Protein AF-A0A965IRH9-F1 (afdb_monomer)

Radius of gyration: 19.18 Å; Cα contacts (8 Å, |Δi|>4): 123; chains: 1; bounding box: 57×36×51 Å

Foldseek 3Di:
DDDDDDFAADDPVRVVVLLVLLVVLVVVLLVLQPDDAPDDAAEDDDPCVVVDDDDLVVVVVVVVVSCCLNPVQLVCCNVPVHDVSNNVSSVCSNVVSVVQSVQCNHHKHAYDDDDDPDDPPSSVCCVCVVVVSGDRIAHVVGD

Structure (mmCIF, N/CA/C/O backbone):
data_AF-A0A965IRH9-F1
#
_entry.id   AF-A0A965IRH9-F1
#
loop_
_atom_site.group_PDB
_atom_site.id
_atom_site.type_symbol
_atom_site.label_atom_id
_atom_site.label_alt_id
_atom_site.label_comp_id
_atom_site.label_asym_id
_atom_site.label_entity_id
_atom_site.label_seq_id
_atom_site.pdbx_PDB_ins_code
_atom_site.Cartn_x
_atom_site.Cartn_y
_atom_site.Cartn_z
_atom_site.occupancy
_atom_site.B_iso_or_equiv
_atom_site.auth_seq_id
_atom_site.auth_comp_id
_atom_site.auth_asym_id
_atom_site.auth_atom_id
_atom_site.pdbx_PDB_model_num
ATOM 1 N N . MET A 1 1 ? -42.260 3.972 18.349 1.00 59.22 1 MET A N 1
ATOM 2 C CA . MET A 1 1 ? -40.966 4.215 17.679 1.00 59.22 1 MET A CA 1
ATOM 3 C C . MET A 1 1 ? -39.898 3.746 18.653 1.00 59.22 1 MET A C 1
ATOM 5 O O . MET A 1 1 ? -39.768 4.359 19.700 1.00 59.22 1 MET A O 1
ATOM 9 N N . ILE A 1 2 ? -39.284 2.582 18.426 1.00 65.94 2 ILE A N 1
ATOM 10 C CA . ILE A 1 2 ? -38.245 2.053 19.325 1.00 65.94 2 ILE A CA 1
ATOM 11 C C . ILE A 1 2 ? -36.939 2.723 18.896 1.00 65.94 2 ILE A C 1
ATOM 13 O O . ILE A 1 2 ? -36.525 2.548 17.751 1.00 65.94 2 ILE A O 1
ATOM 17 N N . GLU A 1 3 ? -36.336 3.536 19.763 1.00 57.06 3 GLU A N 1
ATOM 18 C CA . GLU A 1 3 ? -35.003 4.083 19.508 1.00 57.06 3 GLU A CA 1
ATOM 19 C C . GLU A 1 3 ? -34.010 2.926 19.374 1.00 57.06 3 GLU A C 1
ATOM 21 O O . GLU A 1 3 ? -33.883 2.084 20.265 1.00 57.06 3 GLU A O 1
ATOM 26 N N . SER A 1 4 ? -33.314 2.865 18.237 1.00 67.94 4 SER A N 1
ATOM 27 C CA . SER A 1 4 ? -32.173 1.966 18.096 1.00 67.94 4 SER A CA 1
ATOM 28 C C . SER A 1 4 ? -31.107 2.391 19.110 1.00 67.94 4 SER A C 1
ATOM 30 O O . SER A 1 4 ? -30.792 3.583 19.171 1.00 67.94 4 SER A O 1
ATOM 32 N N . PRO A 1 5 ? -30.513 1.459 19.877 1.00 68.56 5 PRO A N 1
ATOM 33 C CA . PRO A 1 5 ? -29.462 1.802 20.822 1.00 68.56 5 PRO A CA 1
ATOM 34 C C . PRO A 1 5 ? -28.304 2.504 20.106 1.00 68.56 5 PRO A C 1
ATOM 36 O O . PRO A 1 5 ? -27.966 2.174 18.963 1.00 68.56 5 PRO A O 1
ATOM 39 N N . ALA A 1 6 ? -27.698 3.477 20.790 1.00 68.31 6 ALA A N 1
ATOM 40 C CA . ALA A 1 6 ? -26.551 4.206 20.269 1.00 68.31 6 ALA A CA 1
ATOM 41 C C . ALA A 1 6 ? -25.420 3.224 19.897 1.00 68.31 6 ALA A C 1
ATOM 43 O O . ALA A 1 6 ? -25.154 2.278 20.646 1.00 68.31 6 ALA A O 1
ATOM 44 N N . PRO A 1 7 ? -24.735 3.425 18.757 1.00 70.12 7 PRO A N 1
ATOM 45 C CA . PRO A 1 7 ? -23.692 2.513 18.316 1.00 70.12 7 PRO A CA 1
ATOM 46 C C . PRO A 1 7 ? -22.573 2.426 19.360 1.00 70.12 7 PRO A C 1
ATOM 48 O O . PRO A 1 7 ? -22.032 3.440 19.807 1.00 70.12 7 PRO A O 1
ATOM 51 N N . SER A 1 8 ? -22.201 1.197 19.734 1.00 83.06 8 SER A N 1
ATOM 52 C CA . SER A 1 8 ? -21.084 0.949 20.652 1.00 83.06 8 SER A CA 1
ATOM 53 C C . SER A 1 8 ? -19.804 1.594 20.113 1.00 83.06 8 SER A C 1
ATOM 55 O O . SER A 1 8 ? -19.526 1.494 18.912 1.00 83.06 8 SER A O 1
ATOM 57 N N . LYS A 1 9 ? -19.010 2.222 20.983 1.00 89.69 9 LYS A N 1
ATOM 58 C CA . LYS A 1 9 ? -17.695 2.781 20.631 1.00 89.69 9 LYS A CA 1
ATOM 59 C C . LYS A 1 9 ? -16.617 1.704 20.729 1.00 89.69 9 LYS A C 1
ATOM 61 O O . LYS A 1 9 ? -16.696 0.846 21.603 1.00 89.69 9 LYS A O 1
ATOM 66 N N . ALA A 1 10 ? -15.627 1.749 19.839 1.00 92.75 10 ALA A N 1
ATOM 67 C CA . ALA A 1 10 ? -14.470 0.866 19.928 1.00 92.75 10 ALA A CA 1
ATOM 68 C C . ALA A 1 10 ? -13.625 1.249 21.150 1.00 92.75 10 ALA A C 1
ATOM 70 O O . ALA A 1 10 ? -13.424 2.433 21.434 1.00 92.75 10 ALA A O 1
ATOM 71 N N . SER A 1 11 ? -13.150 0.250 21.883 1.00 96.00 11 SER A N 1
ATOM 72 C CA . SER A 1 11 ? -12.220 0.442 22.992 1.00 96.00 11 SER A CA 1
ATOM 73 C C . SER A 1 11 ? -10.826 0.811 22.478 1.00 96.00 11 SER A C 1
ATOM 75 O O . SER A 1 11 ? -10.465 0.525 21.336 1.00 96.00 11 SER A O 1
ATOM 77 N N . ARG A 1 12 ? -10.000 1.417 23.341 1.00 96.19 12 ARG A N 1
ATOM 78 C CA . ARG A 1 12 ? -8.604 1.735 22.995 1.00 96.19 12 ARG A CA 1
ATOM 79 C C . ARG A 1 12 ? -7.813 0.488 22.604 1.00 96.19 12 ARG A C 1
ATOM 81 O O . ARG A 1 12 ? -7.032 0.552 21.668 1.00 96.19 12 ARG A O 1
ATOM 88 N N . LEU A 1 13 ? -8.052 -0.631 23.290 1.00 97.00 13 LEU A N 1
ATOM 89 C CA . LEU A 1 13 ? -7.391 -1.897 22.990 1.00 97.00 13 LEU A CA 1
ATOM 90 C C . LEU A 1 13 ? -7.744 -2.388 21.582 1.00 97.00 13 LEU A C 1
ATOM 92 O O . LEU A 1 13 ? -6.845 -2.719 20.822 1.00 97.00 13 LEU A O 1
ATOM 96 N N . GLU A 1 14 ? -9.026 -2.381 21.209 1.00 97.00 14 GLU A N 1
ATOM 97 C CA . GLU A 1 14 ? -9.464 -2.776 19.861 1.00 97.00 14 GLU A CA 1
ATOM 98 C C . GLU A 1 14 ? -8.853 -1.890 18.781 1.00 97.00 14 GLU A C 1
ATOM 100 O O . GLU A 1 14 ? -8.390 -2.397 17.764 1.00 97.00 14 GLU A O 1
ATOM 105 N N . ILE A 1 15 ? -8.828 -0.575 19.012 1.00 97.62 15 ILE A N 1
ATOM 106 C CA . ILE A 1 15 ? -8.217 0.375 18.082 1.00 97.62 15 ILE A CA 1
ATOM 107 C C . ILE A 1 15 ? -6.740 0.038 17.885 1.00 97.62 15 ILE A C 1
ATOM 109 O O . ILE A 1 15 ? -6.299 -0.136 16.751 1.00 97.62 15 ILE A O 1
ATOM 113 N N . THR A 1 16 ? -5.995 -0.114 18.982 1.00 98.06 16 THR A N 1
ATOM 114 C CA . THR A 1 16 ? -4.575 -0.464 18.935 1.00 98.06 16 THR A CA 1
ATOM 115 C C . THR A 1 16 ? -4.345 -1.796 18.225 1.00 98.06 16 THR A C 1
ATOM 117 O O . THR A 1 16 ? -3.493 -1.867 17.346 1.00 98.06 16 THR A O 1
ATOM 120 N N . LEU A 1 17 ? -5.113 -2.840 18.550 1.00 98.38 17 LEU A N 1
ATOM 121 C CA . LEU A 1 17 ? -4.953 -4.164 17.945 1.00 98.38 17 LEU A CA 1
ATOM 122 C C . LEU A 1 17 ? -5.241 -4.161 16.444 1.00 98.38 17 LEU A C 1
ATOM 124 O O . LEU A 1 17 ? -4.508 -4.798 15.695 1.00 98.38 17 LEU A O 1
ATOM 128 N N . VAL A 1 18 ? -6.263 -3.433 15.990 1.00 98.25 18 VAL A N 1
ATOM 129 C CA . VAL A 1 18 ? -6.564 -3.327 14.556 1.00 98.25 18 VAL A CA 1
ATOM 130 C C . VAL A 1 18 ? -5.441 -2.605 13.818 1.00 98.25 18 VAL A C 1
ATOM 132 O O . VAL A 1 18 ? -4.983 -3.110 12.801 1.00 98.25 18 VAL A O 1
ATOM 135 N N . PHE A 1 19 ? -4.946 -1.471 14.324 1.00 98.25 19 PHE A N 1
ATOM 136 C CA . PHE A 1 19 ? -3.843 -0.763 13.662 1.00 98.25 19 PHE A CA 1
ATOM 137 C C . PHE A 1 19 ? -2.538 -1.566 13.669 1.00 98.25 19 PHE A C 1
ATOM 139 O O . PHE A 1 19 ? -1.847 -1.596 12.653 1.00 98.25 19 PHE A O 1
ATOM 146 N N . LEU A 1 20 ? -2.220 -2.261 14.767 1.00 98.25 20 LEU A N 1
ATOM 147 C CA . LEU A 1 20 ? -1.081 -3.183 14.809 1.00 98.25 20 LEU A CA 1
ATOM 148 C C . LEU A 1 20 ? -1.262 -4.348 13.831 1.00 98.25 20 LEU A C 1
ATOM 150 O O . LEU A 1 20 ? -0.312 -4.720 13.154 1.00 98.25 20 LEU A O 1
ATOM 154 N N . GLY A 1 21 ? -2.475 -4.894 13.727 1.00 98.25 21 GLY A N 1
ATOM 155 C CA . GLY A 1 21 ? -2.803 -5.955 12.780 1.00 98.25 21 GLY A CA 1
ATOM 156 C C . GLY A 1 21 ? -2.658 -5.507 11.327 1.00 98.25 21 GLY A C 1
ATOM 157 O O . GLY A 1 21 ? -2.063 -6.227 10.535 1.00 98.25 21 GLY A O 1
ATOM 158 N N . ILE A 1 22 ? -3.138 -4.307 10.983 1.00 97.56 22 ILE A N 1
ATOM 159 C CA . ILE A 1 22 ? -2.970 -3.719 9.644 1.00 97.56 22 ILE A CA 1
ATOM 160 C C . ILE A 1 22 ? -1.485 -3.515 9.342 1.00 97.56 22 ILE A C 1
ATOM 162 O O . ILE A 1 22 ? -1.025 -3.921 8.281 1.00 97.56 22 ILE A O 1
ATOM 166 N N . ALA A 1 23 ? -0.723 -2.932 10.273 1.00 96.38 23 ALA A N 1
ATOM 167 C CA . ALA A 1 23 ? 0.712 -2.721 10.091 1.00 96.38 23 ALA A CA 1
ATOM 168 C C . ALA A 1 23 ? 1.470 -4.047 9.917 1.00 96.38 23 ALA A C 1
ATOM 170 O O . ALA A 1 23 ? 2.332 -4.149 9.049 1.00 96.38 23 ALA A O 1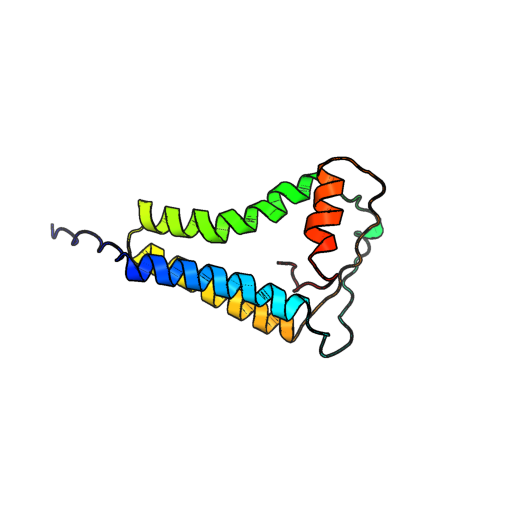
ATOM 171 N N . ALA A 1 24 ? 1.127 -5.072 10.703 1.00 97.00 24 ALA A N 1
ATOM 172 C CA . ALA A 1 24 ? 1.717 -6.401 10.586 1.00 97.00 24 ALA A CA 1
ATOM 173 C C . ALA A 1 24 ? 1.371 -7.075 9.250 1.00 97.00 24 ALA A C 1
ATOM 175 O O . ALA A 1 24 ? 2.261 -7.635 8.620 1.00 97.00 24 ALA A O 1
ATOM 176 N N . ALA A 1 25 ? 0.114 -6.989 8.803 1.00 95.12 25 ALA A N 1
ATOM 177 C CA . ALA A 1 25 ? -0.325 -7.558 7.529 1.00 95.12 25 ALA A CA 1
ATOM 178 C C . ALA A 1 25 ? 0.308 -6.841 6.326 1.00 95.12 25 ALA A C 1
ATOM 180 O O . ALA A 1 25 ? 0.712 -7.469 5.362 1.00 95.12 25 ALA A O 1
ATOM 181 N N . MET A 1 26 ? 0.447 -5.519 6.373 1.00 90.94 26 MET A N 1
ATOM 182 C CA . MET A 1 26 ? 1.132 -4.775 5.309 1.00 90.94 26 MET A CA 1
ATOM 183 C C . MET A 1 26 ? 2.635 -5.071 5.311 1.00 90.94 26 MET A C 1
ATOM 185 O O . MET A 1 26 ? 3.245 -5.238 4.263 1.00 90.94 26 MET A O 1
ATOM 189 N N . GLY A 1 27 ? 3.236 -5.193 6.497 1.00 92.38 27 GLY A N 1
ATOM 190 C CA . GLY A 1 27 ? 4.639 -5.569 6.639 1.00 92.38 27 GLY A CA 1
ATOM 191 C C . GLY A 1 27 ? 4.942 -7.012 6.225 1.00 92.38 27 GLY A C 1
ATOM 192 O O . GLY A 1 27 ? 6.086 -7.298 5.879 1.00 92.38 27 GLY A O 1
ATOM 193 N N . SER A 1 28 ? 3.963 -7.927 6.231 1.00 93.06 28 SER A N 1
ATOM 194 C CA . SER A 1 28 ? 4.193 -9.299 5.763 1.00 93.06 28 SER A CA 1
ATOM 195 C C . SER A 1 28 ? 4.416 -9.375 4.257 1.00 93.06 28 SER A C 1
ATOM 197 O O . SER A 1 28 ? 5.194 -10.227 3.830 1.00 93.06 28 SER A O 1
ATOM 199 N N . TYR A 1 29 ? 3.872 -8.442 3.470 1.00 89.94 29 TYR A N 1
ATOM 200 C CA . TYR A 1 29 ? 4.173 -8.353 2.041 1.00 89.94 29 TYR A CA 1
ATOM 201 C C . TYR A 1 29 ? 5.681 -8.244 1.781 1.00 89.94 29 TYR A C 1
ATOM 203 O O . TYR A 1 29 ? 6.210 -8.972 0.948 1.00 89.94 29 TYR A O 1
ATOM 211 N N . GLU A 1 30 ? 6.407 -7.422 2.545 1.00 90.00 30 GLU A N 1
ATOM 212 C CA . GLU A 1 30 ? 7.863 -7.250 2.398 1.00 90.00 30 GLU A CA 1
ATOM 213 C C . GLU A 1 30 ? 8.643 -8.558 2.552 1.00 90.00 30 GLU A C 1
ATOM 215 O O . GLU A 1 30 ? 9.679 -8.754 1.912 1.00 90.00 30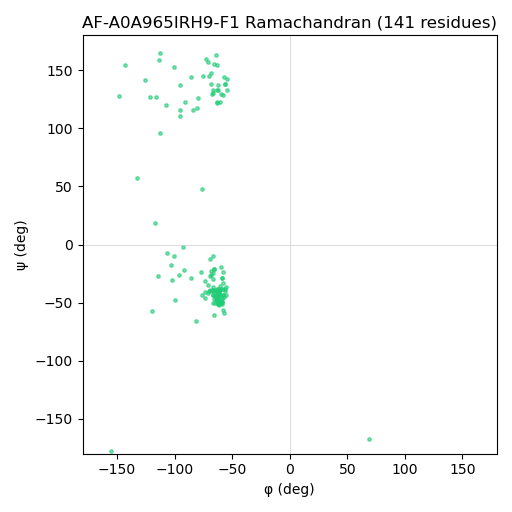 GLU A O 1
ATOM 220 N N . LEU A 1 31 ? 8.147 -9.461 3.402 1.00 90.50 31 LEU A N 1
ATOM 221 C CA . LEU A 1 31 ? 8.733 -10.781 3.574 1.00 90.50 31 LEU A CA 1
ATOM 222 C C . LEU A 1 31 ? 8.569 -11.603 2.292 1.00 90.50 31 LEU A C 1
ATOM 224 O O . LEU A 1 31 ? 9.553 -12.146 1.796 1.00 90.50 31 LEU A O 1
ATOM 228 N N . PHE A 1 32 ? 7.354 -11.672 1.745 1.00 89.12 32 PHE A N 1
ATOM 229 C CA . PHE A 1 32 ? 7.071 -12.448 0.537 1.00 89.12 32 PHE A CA 1
ATOM 230 C C . PHE A 1 32 ? 7.677 -11.827 -0.725 1.00 89.12 32 PHE A C 1
ATOM 232 O O . PHE A 1 32 ? 8.151 -12.554 -1.594 1.00 89.12 32 PHE A O 1
ATOM 239 N N . ASN A 1 33 ? 7.720 -10.498 -0.814 1.00 88.75 33 ASN A N 1
ATOM 240 C CA . ASN A 1 33 ? 8.327 -9.744 -1.910 1.00 88.75 33 ASN A CA 1
ATOM 241 C C . ASN A 1 33 ? 9.800 -10.125 -2.119 1.00 88.75 33 ASN A C 1
ATOM 243 O O . ASN A 1 33 ? 10.260 -10.274 -3.245 1.00 88.75 33 ASN A O 1
ATOM 247 N N . LYS A 1 34 ? 10.517 -10.359 -1.015 1.00 89.75 34 LYS A N 1
ATOM 248 C CA . LYS A 1 34 ? 11.946 -10.707 -0.997 1.00 89.75 34 LYS A CA 1
ATOM 249 C C . LYS A 1 34 ? 12.214 -12.215 -1.006 1.00 89.75 34 LYS A C 1
ATOM 251 O O . LYS A 1 34 ? 13.373 -12.637 -1.013 1.00 89.75 34 LYS A O 1
ATOM 256 N N . MET A 1 35 ? 11.174 -13.048 -0.978 1.00 89.00 35 MET A N 1
ATOM 257 C CA . MET A 1 35 ? 11.330 -14.494 -1.114 1.00 89.00 35 MET A CA 1
ATOM 258 C C . MET A 1 35 ? 11.621 -14.867 -2.564 1.00 89.00 35 MET A C 1
ATOM 260 O O . MET A 1 35 ? 11.098 -14.275 -3.505 1.00 89.00 35 MET A O 1
ATOM 264 N N . LYS A 1 36 ? 12.447 -15.903 -2.745 1.00 88.25 36 LYS A N 1
ATOM 265 C CA . LYS A 1 36 ? 12.648 -16.482 -4.071 1.00 88.25 36 LYS A CA 1
ATOM 266 C C . LYS A 1 36 ? 11.346 -17.135 -4.543 1.00 88.25 36 LYS A C 1
ATOM 268 O O . LYS A 1 36 ? 10.787 -17.926 -3.778 1.00 88.25 36 LYS A O 1
ATOM 273 N N . PRO A 1 37 ? 10.925 -16.881 -5.791 1.00 88.00 37 PRO A N 1
ATOM 274 C CA . PRO A 1 37 ? 9.803 -17.588 -6.379 1.00 88.00 37 PRO A CA 1
ATOM 275 C C . PRO A 1 37 ? 9.963 -19.101 -6.336 1.00 88.00 37 PRO A C 1
ATOM 277 O O . PRO A 1 37 ? 11.059 -19.630 -6.535 1.00 88.00 37 PRO A O 1
ATOM 280 N N . LEU A 1 38 ? 8.849 -19.799 -6.101 1.00 87.25 38 LEU A N 1
ATOM 281 C CA . LEU A 1 38 ? 8.802 -21.265 -6.083 1.00 87.25 38 LEU A CA 1
ATOM 282 C C . LEU A 1 38 ? 9.098 -21.882 -7.463 1.00 87.25 38 LEU A C 1
ATOM 284 O O 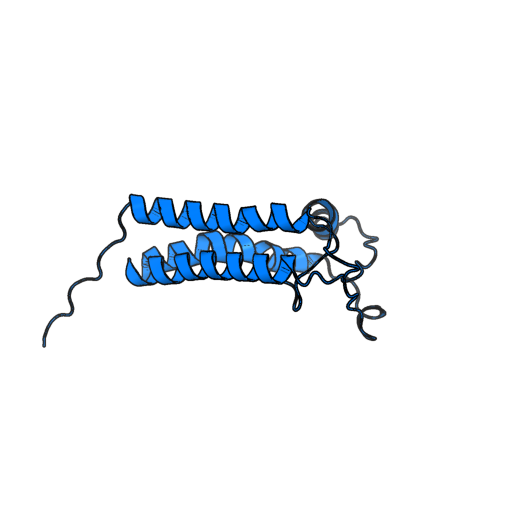. LEU A 1 38 ? 9.493 -23.042 -7.549 1.00 87.25 38 LEU A O 1
ATOM 288 N N . GLY A 1 39 ? 8.924 -21.106 -8.532 1.00 86.31 39 GLY A N 1
ATOM 289 C CA . GLY A 1 39 ? 9.247 -21.460 -9.910 1.00 86.31 39 GLY A CA 1
ATOM 290 C C . GLY A 1 39 ? 9.495 -20.204 -10.742 1.00 86.31 39 GLY A C 1
ATOM 291 O O . GLY A 1 39 ? 9.450 -19.094 -10.216 1.00 86.31 39 GLY A O 1
ATOM 292 N N . GLU A 1 40 ? 9.762 -20.358 -12.038 1.00 88.75 40 GLU A N 1
ATOM 293 C CA . GLU A 1 40 ? 9.944 -19.200 -12.918 1.00 88.75 40 GLU A CA 1
ATOM 294 C C . GLU A 1 40 ? 8.647 -18.372 -13.004 1.00 88.75 40 GLU A C 1
ATOM 296 O O . GLU A 1 40 ? 7.610 -18.912 -13.400 1.00 88.75 40 GLU A O 1
ATOM 301 N N . PRO A 1 41 ? 8.674 -17.076 -12.634 1.00 89.00 41 PRO A N 1
ATOM 302 C CA . PRO A 1 41 ? 7.487 -16.233 -12.690 1.00 89.00 41 PRO A CA 1
ATOM 303 C C . PRO A 1 41 ? 6.976 -16.082 -14.120 1.00 89.00 41 PRO A C 1
ATOM 305 O O . PRO A 1 41 ? 7.749 -15.817 -15.045 1.00 89.00 41 PRO A O 1
ATOM 308 N N . LEU A 1 42 ? 5.657 -16.165 -14.290 1.00 89.00 42 LEU A N 1
ATOM 309 C CA . LEU A 1 42 ? 5.021 -15.877 -15.571 1.00 89.00 42 LEU A CA 1
ATOM 310 C C . LEU A 1 42 ? 5.268 -14.411 -15.948 1.00 89.00 42 LEU A C 1
ATOM 312 O O . LEU A 1 42 ? 4.889 -13.507 -15.200 1.00 89.00 42 LEU A O 1
ATOM 316 N N . VAL A 1 43 ? 5.877 -14.176 -17.112 1.00 90.25 43 VAL A N 1
ATOM 317 C CA . VAL A 1 43 ? 6.070 -12.820 -17.635 1.00 90.25 43 VAL A CA 1
ATOM 318 C C . VAL A 1 43 ? 4.785 -12.341 -18.301 1.00 90.25 43 VAL A C 1
ATOM 320 O O . VAL A 1 43 ? 4.343 -12.915 -19.295 1.00 90.25 43 VAL A O 1
ATOM 323 N N . ILE A 1 44 ? 4.200 -11.279 -17.756 1.00 87.12 44 ILE A N 1
ATOM 324 C CA . ILE A 1 44 ? 3.016 -10.621 -18.303 1.00 87.12 44 ILE A CA 1
ATOM 325 C C . ILE A 1 44 ? 3.494 -9.450 -19.162 1.00 87.12 44 ILE A C 1
ATOM 327 O O . ILE A 1 44 ? 4.049 -8.483 -18.643 1.00 87.12 44 ILE A O 1
ATOM 331 N N . ASN A 1 45 ? 3.320 -9.575 -20.478 1.00 86.56 45 ASN A N 1
ATOM 332 C CA . ASN A 1 45 ? 3.621 -8.533 -21.456 1.00 86.56 45 ASN A CA 1
ATOM 333 C C . ASN A 1 45 ? 2.642 -8.639 -22.638 1.00 86.56 45 ASN A C 1
ATOM 335 O O . ASN A 1 45 ? 2.464 -9.719 -23.208 1.00 86.56 45 ASN A O 1
ATOM 339 N N . GLY A 1 46 ? 1.994 -7.533 -22.988 1.00 86.31 46 GLY A N 1
ATOM 340 C CA . GLY A 1 46 ? 1.074 -7.398 -24.108 1.00 86.31 46 GLY A CA 1
ATOM 341 C C . GLY A 1 46 ? 1.614 -6.492 -25.217 1.00 86.31 46 GLY A C 1
ATOM 342 O O . GLY A 1 46 ? 2.516 -5.688 -25.031 1.00 86.31 46 GLY A O 1
ATOM 343 N N . TRP A 1 47 ? 0.995 -6.556 -26.399 1.00 89.06 47 TRP A N 1
ATOM 344 C CA . TRP A 1 47 ? 1.420 -5.791 -27.586 1.00 89.06 47 TRP A CA 1
ATOM 345 C C . TRP A 1 47 ? 1.410 -4.258 -27.414 1.00 89.06 47 TRP A C 1
ATOM 347 O O . TRP A 1 47 ? 1.994 -3.542 -28.233 1.00 89.06 47 TRP A O 1
ATOM 357 N N . LEU A 1 48 ? 0.670 -3.751 -26.423 1.00 88.38 48 LEU A N 1
ATOM 358 C CA . LEU A 1 48 ? 0.529 -2.323 -26.151 1.00 88.38 48 LEU A CA 1
ATOM 359 C C . LEU A 1 48 ? 1.565 -1.819 -25.136 1.00 88.38 48 LEU A C 1
ATOM 361 O O . LEU A 1 48 ? 1.865 -0.627 -25.152 1.00 88.38 48 LEU A O 1
ATOM 365 N N . ASP A 1 49 ? 2.138 -2.697 -24.311 1.00 85.88 49 ASP A N 1
ATOM 366 C CA . ASP A 1 49 ? 3.057 -2.312 -23.232 1.00 85.88 49 ASP A CA 1
ATOM 367 C C . ASP A 1 49 ? 4.317 -1.639 -23.797 1.00 85.88 49 ASP A C 1
ATOM 369 O O . ASP A 1 49 ? 4.736 -0.595 -23.304 1.00 85.88 49 ASP A O 1
ATOM 373 N N . ASP A 1 50 ? 4.828 -2.131 -24.930 1.00 84.69 50 ASP A N 1
ATOM 374 C CA . ASP A 1 50 ? 5.977 -1.544 -25.638 1.00 84.69 50 ASP A CA 1
ATOM 375 C C . ASP A 1 50 ? 5.678 -0.179 -26.293 1.00 84.69 50 ASP A C 1
ATOM 377 O O . ASP A 1 50 ? 6.586 0.515 -26.755 1.00 84.69 50 ASP A O 1
ATOM 381 N N . LYS A 1 51 ? 4.400 0.211 -26.390 1.00 89.06 51 LYS A N 1
ATOM 382 C CA . LYS A 1 51 ? 3.961 1.454 -27.048 1.00 89.06 51 LYS A CA 1
ATOM 383 C C . LYS A 1 51 ? 3.585 2.551 -26.061 1.00 89.06 51 LYS A C 1
ATOM 385 O O . LYS A 1 51 ? 3.469 3.708 -26.470 1.00 89.06 51 LYS A O 1
ATOM 390 N N . LEU A 1 52 ? 3.344 2.206 -24.798 1.00 87.12 52 LEU A N 1
ATOM 391 C CA . LEU A 1 52 ? 2.928 3.161 -23.780 1.00 87.12 52 LEU A CA 1
ATOM 392 C C . LEU A 1 52 ? 4.155 3.733 -23.060 1.00 87.12 52 LEU A C 1
ATOM 394 O O . LEU A 1 52 ? 4.935 2.979 -22.481 1.00 87.12 52 LEU A O 1
ATOM 398 N N . PRO A 1 53 ? 4.343 5.063 -23.051 1.00 87.19 53 PRO A N 1
ATOM 399 C CA . PRO A 1 53 ? 5.403 5.661 -22.258 1.00 87.19 53 PRO A CA 1
ATOM 400 C C . PRO A 1 53 ? 5.084 5.541 -20.763 1.00 87.19 53 PRO A C 1
ATOM 402 O O . PRO A 1 53 ? 3.932 5.696 -20.350 1.00 87.19 53 PRO A O 1
ATOM 405 N N . ILE A 1 54 ? 6.114 5.349 -19.933 1.00 87.88 54 ILE A N 1
ATOM 406 C CA . ILE A 1 54 ? 5.976 5.535 -18.484 1.00 87.88 54 ILE A CA 1
ATOM 407 C C . ILE A 1 54 ? 5.633 7.002 -18.223 1.00 87.88 54 ILE A C 1
ATOM 409 O O . ILE A 1 54 ? 6.298 7.905 -18.731 1.00 87.88 54 ILE A O 1
ATOM 413 N N . ILE A 1 55 ? 4.623 7.236 -17.385 1.00 91.50 55 ILE A N 1
ATOM 414 C CA . ILE A 1 55 ? 4.249 8.569 -16.917 1.00 91.50 55 ILE A CA 1
ATOM 415 C C . ILE A 1 55 ? 4.541 8.640 -15.406 1.00 91.50 55 ILE A C 1
ATOM 417 O O . ILE A 1 55 ? 3.704 8.225 -14.601 1.00 91.50 55 ILE A O 1
ATOM 421 N N . PRO A 1 56 ? 5.708 9.168 -14.987 1.00 91.88 56 PRO A N 1
ATOM 422 C CA . PRO A 1 56 ? 6.178 9.064 -13.604 1.00 91.88 56 PRO A CA 1
ATOM 423 C C . PRO A 1 56 ? 5.238 9.669 -12.556 1.00 91.88 56 PRO A C 1
ATOM 425 O O . PRO A 1 56 ? 5.183 9.177 -11.433 1.00 91.88 56 PRO A O 1
ATOM 428 N N . VAL A 1 57 ? 4.448 10.692 -12.911 1.00 94.25 57 VAL A N 1
ATOM 429 C CA . VAL A 1 57 ? 3.494 11.339 -11.987 1.00 94.25 57 VAL A CA 1
ATOM 430 C C . VAL A 1 57 ? 2.462 10.363 -11.403 1.00 94.25 57 VAL A C 1
ATOM 432 O O . VAL A 1 57 ? 1.962 10.587 -10.302 1.00 94.25 57 VAL A O 1
ATOM 435 N N . PHE A 1 58 ? 2.184 9.243 -12.082 1.00 92.94 58 PHE A N 1
ATOM 436 C CA . PHE A 1 58 ? 1.289 8.198 -11.576 1.00 92.94 58 PHE A CA 1
ATOM 437 C C . PHE A 1 58 ? 1.832 7.465 -10.341 1.00 92.94 58 PHE A C 1
ATOM 439 O O . PHE A 1 58 ? 1.067 6.787 -9.658 1.00 92.94 58 PHE A O 1
ATOM 446 N N . VAL A 1 59 ? 3.101 7.673 -9.971 1.00 93.06 59 VAL A N 1
ATOM 447 C CA . VAL A 1 59 ? 3.628 7.220 -8.678 1.00 93.06 59 VAL A CA 1
ATOM 448 C C . VAL A 1 59 ? 2.852 7.821 -7.499 1.00 93.06 59 VAL A C 1
ATOM 450 O O . VAL A 1 59 ? 2.736 7.188 -6.454 1.00 93.06 59 VAL A O 1
ATOM 453 N N . VAL A 1 60 ? 2.270 9.017 -7.666 1.00 94.62 60 VAL A N 1
ATOM 454 C CA . VAL A 1 60 ? 1.489 9.693 -6.620 1.00 94.62 60 VAL A CA 1
ATOM 455 C C . VAL A 1 60 ? 0.210 8.922 -6.284 1.00 94.62 60 VAL A C 1
ATOM 457 O O . VAL A 1 60 ? 0.081 8.506 -5.130 1.00 94.62 60 VAL A O 1
ATOM 460 N N . PRO A 1 61 ? -0.739 8.697 -7.218 1.00 92.81 61 PRO A N 1
ATOM 461 C CA . PRO A 1 61 ? -1.929 7.909 -6.910 1.00 92.81 61 PRO A CA 1
ATOM 462 C C . PRO A 1 61 ? -1.582 6.474 -6.490 1.00 92.81 61 PRO A C 1
ATOM 464 O O . PRO A 1 61 ? -2.213 5.970 -5.565 1.00 92.81 61 PRO A O 1
ATOM 467 N N . TYR A 1 62 ? -0.549 5.864 -7.083 1.00 90.25 62 TYR A N 1
ATOM 468 C CA 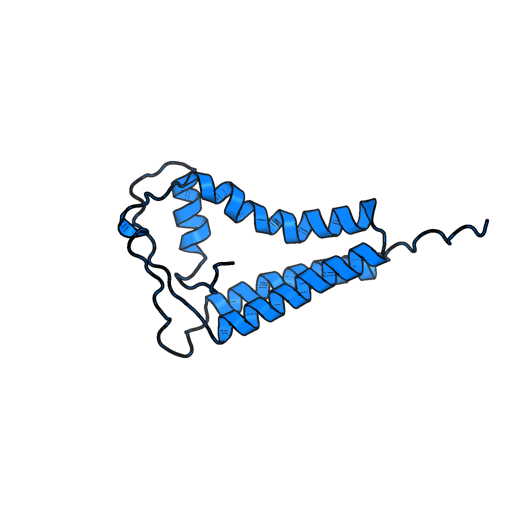. TYR A 1 62 ? -0.074 4.528 -6.708 1.00 90.25 62 TYR A CA 1
ATOM 469 C C . TYR A 1 62 ? 0.337 4.453 -5.227 1.00 90.25 62 TYR A C 1
ATOM 471 O O . TYR A 1 62 ? -0.234 3.693 -4.447 1.00 90.25 62 TYR A O 1
ATOM 479 N N . LEU A 1 63 ? 1.259 5.315 -4.786 1.00 92.38 63 LEU A N 1
ATOM 480 C CA . LEU A 1 63 ? 1.704 5.329 -3.390 1.00 92.38 63 LEU A CA 1
ATOM 481 C C . LEU A 1 63 ? 0.618 5.813 -2.425 1.00 92.38 63 LEU A C 1
ATOM 483 O O . LEU A 1 63 ? 0.622 5.412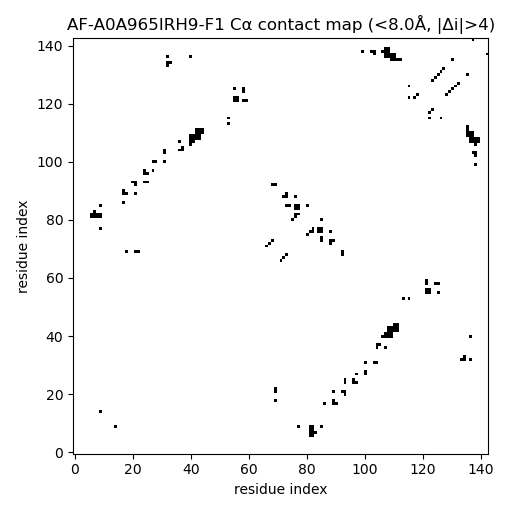 -1.264 1.00 92.38 63 LEU A O 1
ATOM 487 N N . SER A 1 64 ? -0.331 6.633 -2.888 1.00 93.50 64 SER A N 1
ATOM 488 C CA . SER A 1 64 ? -1.434 7.139 -2.059 1.00 93.50 64 SER A CA 1
ATOM 489 C C . SER A 1 64 ? -2.396 6.043 -1.594 1.00 93.50 64 SER A C 1
ATOM 491 O O . SER A 1 64 ? -3.085 6.237 -0.590 1.00 93.50 64 SER A O 1
ATOM 493 N N . PHE A 1 65 ? -2.436 4.890 -2.269 1.00 90.94 65 PHE A N 1
ATOM 494 C CA . PHE A 1 65 ? -3.260 3.751 -1.861 1.00 90.94 65 PHE A CA 1
ATOM 495 C C . PHE A 1 65 ? -2.919 3.264 -0.445 1.00 90.94 65 PHE A C 1
ATOM 497 O O . PHE A 1 65 ? -3.811 3.065 0.378 1.00 90.94 65 PHE A O 1
ATOM 504 N N . HIS A 1 66 ? -1.627 3.176 -0.127 1.00 90.38 66 HIS A N 1
ATOM 505 C CA . HIS A 1 66 ? -1.115 2.697 1.156 1.00 90.38 66 HIS A CA 1
ATOM 506 C C . HIS A 1 66 ? -1.661 3.497 2.359 1.00 90.38 66 HIS A C 1
ATOM 508 O O . HIS A 1 66 ? -2.334 2.909 3.210 1.00 90.38 66 HIS A O 1
ATOM 514 N N . PRO A 1 67 ? -1.462 4.829 2.469 1.00 93.88 67 PRO A N 1
ATOM 515 C CA . PRO A 1 67 ? -2.027 5.603 3.572 1.00 93.88 67 PRO A CA 1
ATOM 516 C C . PRO A 1 67 ? -3.559 5.663 3.525 1.00 93.88 67 PRO A C 1
ATOM 518 O O . PRO A 1 67 ? -4.198 5.733 4.579 1.00 93.88 67 PRO A O 1
ATOM 521 N N . LEU A 1 68 ? -4.171 5.608 2.337 1.00 94.88 68 LEU A N 1
ATOM 522 C CA . LEU A 1 68 ? -5.626 5.597 2.209 1.00 94.88 68 LEU A CA 1
ATOM 523 C C . LEU A 1 68 ? -6.223 4.349 2.871 1.00 94.88 68 LEU A C 1
ATOM 525 O O . LEU A 1 68 ? -7.121 4.465 3.707 1.00 94.88 68 LEU A O 1
ATOM 529 N N . VAL A 1 69 ? -5.697 3.168 2.556 1.00 93.38 69 VAL A N 1
ATOM 530 C CA . VAL A 1 69 ? -6.184 1.902 3.112 1.00 93.38 69 VAL A CA 1
ATOM 531 C C . VAL A 1 69 ? -5.762 1.735 4.569 1.00 93.38 69 VAL A C 1
ATOM 533 O O . VAL A 1 69 ? -6.602 1.413 5.404 1.00 93.38 69 VAL A O 1
ATOM 536 N N . MET A 1 70 ? -4.499 2.001 4.913 1.00 93.56 70 MET A N 1
ATOM 537 C CA . MET A 1 70 ? -3.989 1.732 6.264 1.00 93.56 70 MET A CA 1
ATOM 538 C C . MET A 1 70 ? -4.492 2.714 7.324 1.00 93.56 70 MET A C 1
ATOM 540 O O . MET A 1 70 ? -4.617 2.348 8.492 1.00 93.56 70 MET A O 1
ATOM 544 N N . ILE A 1 71 ? -4.743 3.969 6.945 1.00 95.69 71 ILE A N 1
ATOM 545 C CA . ILE A 1 71 ? -5.008 5.051 7.900 1.00 95.69 71 ILE A CA 1
ATOM 546 C C . ILE A 1 71 ? -6.392 5.639 7.660 1.00 95.69 71 ILE A C 1
ATOM 548 O O . ILE A 1 71 ? -7.228 5.648 8.566 1.00 95.69 71 ILE A O 1
ATOM 552 N N . VAL A 1 72 ? -6.656 6.121 6.445 1.00 97.31 72 VAL A N 1
ATOM 553 C CA . VAL A 1 72 ? -7.873 6.894 6.166 1.00 97.31 72 VAL A CA 1
ATOM 554 C C . VAL A 1 72 ? -9.121 6.029 6.341 1.00 97.31 72 VAL A C 1
ATOM 556 O O . VAL A 1 72 ? -10.022 6.418 7.084 1.00 97.31 72 VAL A O 1
ATOM 559 N N . VAL A 1 73 ? -9.174 4.837 5.741 1.00 96.81 73 VAL A N 1
ATOM 560 C CA . VAL A 1 73 ? -10.348 3.951 5.827 1.00 96.81 73 VAL A CA 1
ATOM 561 C C . VAL A 1 73 ? -10.681 3.560 7.280 1.00 96.81 73 VAL A C 1
ATOM 563 O O . VAL A 1 73 ? -11.832 3.769 7.688 1.00 96.81 73 VAL A O 1
ATOM 566 N N . PRO A 1 74 ? -9.741 3.068 8.114 1.00 96.31 74 PRO A N 1
ATOM 567 C CA . PRO A 1 74 ? -10.024 2.768 9.518 1.00 96.31 74 PRO A CA 1
ATOM 568 C C . PRO A 1 74 ? -10.454 3.997 10.332 1.00 96.31 74 PRO A C 1
ATOM 570 O O . PRO A 1 74 ? -11.399 3.907 11.120 1.00 96.31 74 PRO A O 1
ATOM 573 N N . LEU A 1 75 ? -9.831 5.164 10.121 1.00 96.94 75 LEU A N 1
ATOM 574 C CA . LEU A 1 75 ? -10.197 6.395 10.833 1.00 96.94 75 LEU A CA 1
ATOM 575 C C . LEU A 1 75 ? -11.592 6.899 10.452 1.00 96.94 75 LEU A C 1
ATOM 577 O O . LEU A 1 75 ? -12.371 7.264 11.335 1.00 96.94 75 LEU A O 1
ATOM 581 N N . LEU A 1 76 ? -11.942 6.883 9.164 1.00 97.12 76 LEU A N 1
ATOM 582 C CA . LEU A 1 76 ? -13.291 7.220 8.707 1.00 97.12 76 LEU A CA 1
ATOM 583 C C . LEU A 1 76 ? -14.319 6.227 9.261 1.00 97.12 76 LEU A C 1
ATOM 585 O O . LEU A 1 76 ? -15.396 6.632 9.702 1.00 97.12 76 LEU A O 1
ATOM 589 N N . SER A 1 77 ? -13.962 4.943 9.326 1.00 96.50 77 SER A N 1
ATOM 590 C CA . SER A 1 77 ? -14.809 3.900 9.909 1.00 96.50 77 SER A CA 1
ATOM 591 C C . SER A 1 77 ? -15.067 4.144 11.399 1.00 96.50 77 SER A C 1
ATOM 593 O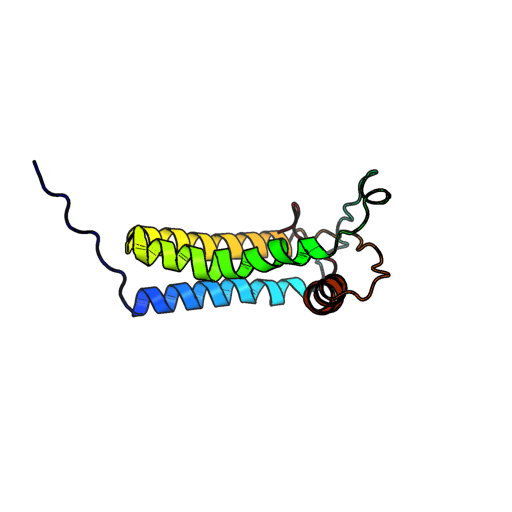 O . SER A 1 77 ? -16.210 4.038 11.840 1.00 96.50 77 SER A O 1
ATOM 595 N N . LEU A 1 78 ? -14.048 4.558 12.165 1.00 94.44 78 LEU A N 1
ATOM 596 C CA . LEU A 1 78 ? -14.209 4.983 13.562 1.00 94.44 78 LEU A CA 1
ATOM 597 C C . LEU A 1 78 ? -15.078 6.230 13.688 1.00 94.44 78 LEU A C 1
ATOM 599 O O . LEU A 1 78 ? -15.948 6.292 14.559 1.00 94.44 78 LEU A O 1
ATOM 603 N N . ARG A 1 79 ? -14.821 7.235 12.844 1.00 94.81 79 ARG A N 1
ATOM 604 C CA . ARG A 1 79 ? -15.440 8.555 12.958 1.00 94.81 79 ARG A CA 1
ATOM 605 C C . ARG A 1 79 ? -16.917 8.544 12.581 1.00 94.81 79 ARG A C 1
ATOM 607 O O . ARG A 1 79 ? -17.701 9.202 13.261 1.00 94.81 79 ARG A O 1
ATOM 614 N N . PHE A 1 80 ? -17.274 7.828 11.519 1.00 94.56 80 PHE A N 1
ATOM 615 C CA . PHE A 1 80 ? -18.603 7.893 10.910 1.00 94.56 80 PHE A CA 1
ATOM 616 C C . PHE A 1 80 ? -19.398 6.586 11.027 1.00 94.56 80 PHE A C 1
ATOM 618 O O . PHE A 1 80 ? -20.623 6.633 11.058 1.00 94.56 80 PHE A O 1
ATOM 625 N N . GLY A 1 81 ? -18.734 5.429 11.129 1.00 91.19 81 GLY A N 1
ATOM 626 C CA . GLY A 1 81 ? -19.391 4.113 11.152 1.00 91.19 81 GLY A CA 1
ATOM 627 C C . GLY A 1 81 ? -19.428 3.409 12.518 1.00 91.19 81 GLY A C 1
ATOM 628 O O . GLY A 1 81 ? -20.072 2.367 12.661 1.00 91.19 81 GLY A O 1
ATOM 629 N N . GLY A 1 82 ? -18.750 3.952 13.534 1.00 93.94 82 GLY A N 1
ATOM 630 C CA . GLY A 1 82 ? -18.690 3.383 14.884 1.00 93.94 82 GLY A CA 1
ATOM 631 C C . GLY A 1 82 ? -17.901 2.068 14.977 1.00 93.94 82 GLY A C 1
ATOM 632 O O . GLY A 1 82 ? -17.191 1.669 14.052 1.00 93.94 82 GLY A O 1
ATOM 633 N N . ARG A 1 83 ? -18.016 1.361 16.115 1.00 95.19 83 ARG A N 1
ATOM 634 C CA . ARG A 1 83 ? -17.216 0.147 16.388 1.00 95.19 83 ARG A CA 1
ATOM 635 C C . ARG A 1 83 ? -17.397 -0.941 15.336 1.00 95.19 83 ARG A C 1
ATOM 637 O O . ARG A 1 83 ? -16.417 -1.556 14.935 1.00 95.19 83 ARG A O 1
ATOM 644 N N . LYS A 1 84 ? -18.636 -1.192 14.900 1.00 95.56 84 LYS A N 1
ATOM 645 C CA . LYS A 1 84 ? -18.927 -2.264 13.938 1.00 95.56 84 LYS A CA 1
ATOM 646 C C . LYS A 1 84 ? -18.217 -2.013 12.608 1.00 95.56 84 LYS A C 1
ATOM 648 O O . LYS A 1 84 ? -17.521 -2.904 12.138 1.00 95.56 84 LYS A O 1
ATOM 653 N N . ALA A 1 85 ? -18.360 -0.818 12.032 1.00 96.56 85 ALA A N 1
ATOM 654 C CA . ALA A 1 85 ? -17.705 -0.484 10.769 1.00 96.56 85 ALA A CA 1
ATOM 655 C C . ALA A 1 85 ? -16.180 -0.521 10.899 1.00 96.56 85 ALA A C 1
ATOM 657 O O . ALA A 1 85 ? -15.510 -1.059 10.026 1.00 96.56 85 ALA A O 1
ATOM 658 N N . PHE A 1 86 ? -15.637 -0.009 12.008 1.00 97.56 86 PHE A N 1
ATOM 659 C CA . PHE A 1 86 ? -14.201 -0.062 12.267 1.00 97.56 86 PHE A CA 1
ATOM 660 C C . PHE A 1 86 ? -13.657 -1.491 12.294 1.00 97.56 86 PHE A C 1
ATOM 662 O O . PHE A 1 86 ? -12.685 -1.778 11.603 1.00 97.56 86 PHE A O 1
ATOM 669 N N . LEU A 1 87 ? -14.294 -2.389 13.051 1.00 97.62 87 LEU A N 1
ATOM 670 C CA . LEU A 1 87 ? -13.848 -3.778 13.138 1.00 97.62 87 LEU A CA 1
ATOM 671 C C . LEU A 1 87 ? -14.011 -4.506 11.804 1.00 97.62 87 LEU A C 1
ATOM 673 O O . LEU A 1 87 ? -13.093 -5.201 11.391 1.00 97.62 87 LEU A O 1
ATOM 677 N N . VAL A 1 88 ? -15.141 -4.329 11.113 1.00 97.62 88 VAL A N 1
ATOM 678 C CA . VAL A 1 88 ? -15.379 -4.979 9.815 1.00 97.62 88 VAL A CA 1
ATOM 679 C C . VAL A 1 88 ? -14.358 -4.516 8.780 1.00 97.62 88 VAL A C 1
ATOM 681 O O . VAL A 1 88 ? -13.707 -5.355 8.169 1.00 97.62 88 VAL A O 1
ATOM 684 N N . ASN A 1 89 ? -14.170 -3.206 8.616 1.00 97.69 89 ASN A N 1
ATOM 685 C CA . ASN A 1 89 ? -13.251 -2.677 7.611 1.00 97.69 89 ASN A CA 1
ATOM 686 C C . ASN A 1 89 ? -11.789 -2.961 7.979 1.00 97.69 89 ASN A C 1
ATOM 688 O O . ASN A 1 89 ? -11.012 -3.353 7.117 1.00 97.69 89 ASN A O 1
ATOM 692 N N . GLY A 1 90 ? -11.417 -2.832 9.257 1.00 98.00 90 GLY A N 1
ATOM 693 C CA . GLY A 1 90 ? -10.069 -3.151 9.726 1.00 98.00 90 GLY A CA 1
ATOM 694 C C . GLY A 1 90 ? -9.714 -4.627 9.539 1.00 98.00 90 GLY A C 1
ATOM 695 O O . GLY A 1 90 ? -8.657 -4.941 9.000 1.00 98.00 90 GLY A O 1
ATOM 696 N N . LEU A 1 91 ? -10.615 -5.542 9.915 1.00 98.19 91 LEU A N 1
ATOM 697 C CA . LEU A 1 91 ? -10.416 -6.976 9.691 1.00 98.19 91 LEU A CA 1
ATOM 698 C C . LEU A 1 91 ? -10.437 -7.333 8.203 1.00 98.19 91 LEU A C 1
ATOM 700 O O . LEU A 1 91 ? -9.658 -8.184 7.792 1.00 98.19 91 LEU A O 1
ATOM 704 N N . ALA A 1 92 ? -11.274 -6.681 7.392 1.00 97.75 92 ALA A N 1
ATOM 705 C CA . ALA A 1 92 ? -11.281 -6.885 5.946 1.00 97.75 92 ALA A CA 1
ATOM 706 C C . ALA A 1 92 ? -9.938 -6.502 5.308 1.00 97.75 92 ALA A C 1
ATOM 708 O O . ALA A 1 92 ? -9.454 -7.238 4.457 1.00 97.75 92 ALA A O 1
ATOM 709 N N . ILE A 1 93 ? -9.308 -5.409 5.755 1.00 97.31 93 ILE A N 1
ATOM 710 C CA . ILE A 1 93 ? -7.964 -5.019 5.304 1.00 97.31 93 ILE A CA 1
ATOM 711 C C . ILE A 1 93 ? -6.933 -6.083 5.699 1.00 97.31 93 ILE A C 1
ATOM 713 O O . ILE A 1 93 ? -6.164 -6.526 4.854 1.00 97.31 93 ILE A O 1
ATOM 717 N N . ILE A 1 94 ? -6.940 -6.528 6.960 1.00 98.19 94 ILE A N 1
ATOM 718 C CA . ILE A 1 94 ? -5.986 -7.528 7.471 1.00 98.19 94 ILE A CA 1
ATOM 719 C C . ILE A 1 94 ? -6.124 -8.858 6.723 1.00 98.19 94 ILE A C 1
ATOM 721 O O . ILE A 1 94 ? -5.142 -9.407 6.232 1.00 98.19 94 ILE A O 1
ATOM 725 N N . ILE A 1 95 ? -7.348 -9.383 6.635 1.00 97.75 95 ILE A N 1
ATOM 726 C CA . ILE A 1 95 ? -7.625 -10.673 5.995 1.00 97.75 95 ILE A CA 1
ATOM 727 C C . ILE A 1 95 ? -7.403 -10.574 4.486 1.00 97.75 95 ILE A C 1
ATOM 729 O O . ILE A 1 95 ? -6.846 -11.495 3.897 1.00 97.75 95 ILE A O 1
ATOM 733 N N . GLY A 1 96 ? -7.810 -9.463 3.867 1.00 95.56 96 GLY A N 1
ATOM 734 C CA . GLY A 1 96 ? -7.589 -9.203 2.449 1.00 95.56 96 GLY A CA 1
ATOM 735 C C . GLY A 1 96 ? -6.104 -9.205 2.108 1.00 95.56 96 GLY A C 1
ATOM 736 O O . GLY A 1 96 ? -5.700 -9.938 1.214 1.00 95.56 96 GLY A O 1
ATOM 737 N N . GLN A 1 97 ? -5.284 -8.479 2.871 1.00 94.56 97 GLN A N 1
ATOM 738 C CA . GLN A 1 97 ? -3.836 -8.485 2.672 1.00 94.56 97 GLN A CA 1
ATOM 739 C C . GLN A 1 97 ? -3.228 -9.871 2.888 1.00 94.56 97 GLN A C 1
ATOM 741 O O . GLN A 1 97 ? -2.451 -10.323 2.058 1.00 94.56 97 GLN A O 1
ATOM 746 N N . ALA A 1 98 ? -3.619 -10.588 3.945 1.00 94.94 98 ALA A N 1
ATOM 747 C CA . ALA A 1 98 ? -3.127 -11.947 4.170 1.00 94.94 98 ALA A CA 1
ATOM 748 C C . ALA A 1 98 ? -3.497 -12.896 3.014 1.00 94.94 98 ALA A C 1
ATOM 750 O O . ALA A 1 98 ? -2.692 -13.731 2.610 1.00 94.94 98 ALA A O 1
ATOM 751 N N . ALA A 1 99 ? -4.702 -12.763 2.453 1.00 94.44 99 ALA A N 1
ATOM 752 C CA . ALA A 1 99 ? -5.119 -13.533 1.287 1.00 94.44 99 ALA A CA 1
ATOM 753 C C . ALA A 1 99 ? -4.314 -13.158 0.030 1.00 94.44 99 ALA A C 1
ATOM 755 O O . ALA A 1 99 ? -3.937 -14.051 -0.730 1.00 94.44 99 ALA A O 1
ATOM 756 N N . LEU A 1 100 ? -4.020 -11.868 -0.166 1.00 92.19 100 LEU A N 1
ATOM 757 C CA . LEU A 1 100 ? -3.157 -11.386 -1.247 1.00 92.19 100 LEU A CA 1
ATOM 758 C C . LEU A 1 100 ? -1.730 -11.915 -1.103 1.00 92.19 100 LEU A C 1
ATOM 760 O O . LEU A 1 100 ? -1.185 -12.401 -2.083 1.00 92.19 100 LEU A O 1
ATOM 764 N N . ASP A 1 101 ? -1.159 -11.906 0.100 1.00 92.31 101 ASP A N 1
ATOM 765 C CA . ASP A 1 101 ? 0.171 -12.453 0.382 1.00 92.31 101 ASP A CA 1
ATOM 766 C C . ASP A 1 101 ? 0.238 -13.959 0.087 1.00 92.31 101 ASP A C 1
ATOM 768 O O . ASP A 1 101 ? 1.189 -14.435 -0.530 1.00 92.31 101 ASP A O 1
ATOM 772 N N . VAL A 1 102 ? -0.796 -14.718 0.471 1.00 92.31 102 VAL A N 1
ATOM 773 C CA . VAL A 1 102 ? -0.893 -16.152 0.156 1.00 92.31 102 VAL A CA 1
ATOM 774 C C . VAL A 1 102 ? -0.980 -16.372 -1.353 1.00 92.31 102 VAL A C 1
ATOM 776 O O . VAL A 1 102 ? -0.260 -17.213 -1.890 1.00 92.31 102 VAL A O 1
ATOM 779 N N . ALA A 1 103 ? -1.833 -15.622 -2.055 1.00 90.81 103 ALA A N 1
ATOM 780 C CA . ALA A 1 103 ? -1.937 -15.714 -3.508 1.00 90.81 103 ALA A CA 1
ATOM 781 C C . ALA A 1 103 ? -0.610 -15.340 -4.187 1.00 90.81 103 ALA A C 1
ATOM 783 O O . ALA A 1 103 ? -0.151 -16.059 -5.073 1.00 90.81 103 ALA A O 1
ATOM 784 N N . TYR A 1 104 ? 0.027 -14.266 -3.722 1.00 89.88 104 TYR A N 1
ATOM 785 C CA . TYR A 1 104 ? 1.318 -13.794 -4.198 1.00 89.88 104 TYR A CA 1
ATOM 786 C C . TYR A 1 104 ? 2.399 -14.856 -4.008 1.00 89.88 104 TYR A C 1
ATOM 788 O O . TYR A 1 104 ? 3.095 -15.167 -4.963 1.00 89.88 104 TYR A O 1
ATOM 796 N N . PHE A 1 105 ? 2.489 -15.487 -2.835 1.00 90.19 105 PHE A N 1
ATOM 797 C CA . PHE A 1 105 ? 3.469 -16.538 -2.554 1.00 90.19 105 PHE A CA 1
ATOM 798 C C . PHE A 1 105 ? 3.404 -17.714 -3.545 1.00 90.19 105 PHE A C 1
ATOM 800 O O . PHE A 1 105 ? 4.442 -18.227 -3.962 1.00 90.19 105 PHE A O 1
ATOM 807 N N . PHE A 1 106 ? 2.200 -18.137 -3.943 1.00 89.44 106 PHE A N 1
ATOM 808 C CA . PHE A 1 106 ? 2.030 -19.247 -4.887 1.00 89.44 106 PHE A CA 1
ATOM 809 C C . PHE A 1 106 ? 2.099 -18.826 -6.362 1.00 89.44 106 PHE A C 1
ATOM 811 O O . PHE A 1 106 ? 2.492 -19.636 -7.200 1.00 89.44 106 PHE A O 1
ATOM 818 N N . PHE A 1 107 ? 1.718 -17.588 -6.690 1.00 87.06 107 PHE A N 1
ATOM 819 C CA . PHE A 1 107 ?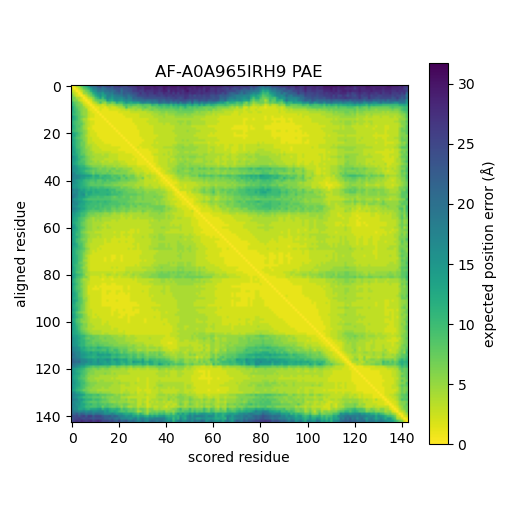 1.504 -17.132 -8.067 1.00 87.06 107 PHE A CA 1
ATOM 820 C C . PHE A 1 107 ? 2.176 -15.784 -8.349 1.00 87.06 107 PHE A C 1
ATOM 822 O O . PHE A 1 107 ? 1.532 -14.826 -8.781 1.00 87.06 10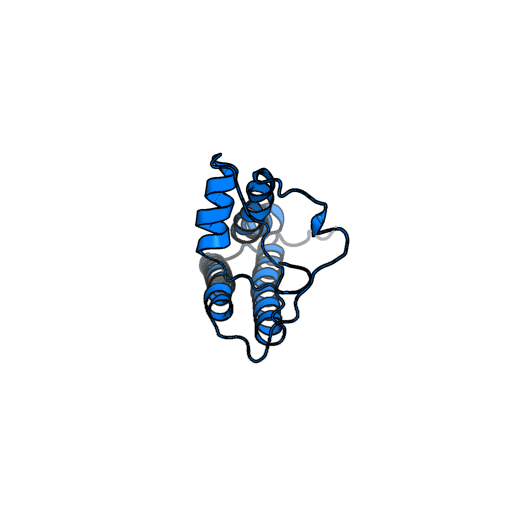7 PHE A O 1
ATOM 829 N N . GLN A 1 108 ? 3.490 -15.709 -8.142 1.00 89.31 108 GLN A N 1
ATOM 830 C CA . GLN A 1 108 ? 4.258 -14.527 -8.533 1.00 89.31 108 GLN A CA 1
ATOM 831 C C . GLN A 1 108 ? 4.304 -14.402 -10.060 1.00 89.31 108 GLN A C 1
ATOM 833 O O . GLN A 1 108 ? 4.669 -15.336 -10.779 1.00 89.31 108 GLN A O 1
ATOM 838 N N . THR A 1 109 ? 3.969 -13.217 -10.554 1.00 89.25 109 THR A N 1
ATOM 839 C CA . THR A 1 109 ? 4.108 -12.836 -11.963 1.00 89.25 109 THR A CA 1
ATOM 840 C C . THR A 1 109 ? 5.154 -11.740 -12.104 1.00 89.25 109 THR A C 1
ATOM 842 O O . THR A 1 109 ? 5.475 -11.052 -11.139 1.00 89.25 109 THR A O 1
ATOM 845 N N . LYS A 1 110 ? 5.714 -11.568 -13.301 1.00 89.50 110 LYS A N 1
ATOM 846 C CA . LYS A 1 110 ? 6.717 -10.541 -13.591 1.00 89.50 110 LYS A CA 1
ATOM 847 C C . LYS A 1 110 ? 6.221 -9.628 -14.698 1.00 89.50 110 LYS A C 1
ATOM 849 O O . LYS A 1 110 ? 5.901 -10.091 -15.787 1.00 89.50 110 LYS A O 1
ATOM 854 N N . VAL A 1 111 ? 6.233 -8.326 -14.436 1.00 85.50 111 VAL A N 1
ATOM 855 C CA . VAL A 1 111 ? 6.012 -7.299 -15.460 1.00 85.50 111 VAL A CA 1
ATOM 856 C C . VAL A 1 111 ? 7.358 -6.622 -15.728 1.00 85.50 111 VAL A C 1
ATOM 858 O O . VAL A 1 111 ? 7.963 -6.097 -14.787 1.00 85.50 111 VAL A O 1
ATOM 861 N N . PRO A 1 112 ? 7.885 -6.656 -16.965 1.00 85.88 112 PRO A N 1
ATOM 862 C CA . PRO A 1 112 ? 9.110 -5.943 -17.306 1.00 85.88 112 PRO A CA 1
ATOM 863 C C . PRO A 1 112 ? 8.969 -4.442 -17.019 1.00 85.88 112 PRO A C 1
ATOM 865 O O . PRO A 1 112 ? 8.013 -3.803 -17.449 1.00 85.88 112 PRO A O 1
ATOM 868 N N . ARG A 1 113 ? 9.926 -3.865 -16.288 1.00 86.75 113 ARG A N 1
ATOM 869 C CA . ARG A 1 113 ? 9.953 -2.421 -16.019 1.00 86.75 113 ARG A CA 1
ATOM 870 C C . ARG A 1 113 ? 10.523 -1.703 -17.239 1.00 86.75 113 ARG A C 1
ATOM 872 O O . ARG A 1 113 ? 11.624 -2.037 -17.680 1.00 86.75 113 ARG A O 1
ATOM 879 N N . ALA A 1 114 ? 9.803 -0.716 -17.766 1.00 83.94 114 ALA A N 1
ATOM 880 C CA . ALA A 1 114 ? 10.341 0.124 -18.829 1.00 83.94 114 ALA A CA 1
ATOM 881 C C . ALA A 1 114 ? 11.484 1.014 -18.291 1.00 83.94 114 ALA A C 1
ATOM 883 O O . ALA A 1 114 ? 11.474 1.409 -17.120 1.00 83.94 114 ALA A O 1
ATOM 884 N N . PRO A 1 115 ? 12.494 1.323 -19.122 1.00 83.25 115 PRO A N 1
ATOM 885 C CA . PRO A 1 115 ? 13.611 2.160 -18.711 1.00 83.25 115 PRO A CA 1
ATOM 886 C C . PRO A 1 115 ? 13.143 3.595 -18.449 1.00 83.25 115 PRO A C 1
ATOM 888 O O . PRO A 1 115 ? 12.484 4.213 -19.284 1.00 83.25 115 PRO A O 1
ATOM 891 N N . ILE A 1 116 ? 13.528 4.140 -17.296 1.00 86.19 116 ILE A N 1
ATOM 892 C CA . ILE A 1 116 ? 13.282 5.539 -16.938 1.00 86.19 116 ILE A CA 1
ATOM 893 C C . ILE A 1 116 ? 14.535 6.337 -17.299 1.00 86.19 116 ILE A C 1
ATOM 895 O O . ILE A 1 116 ? 15.609 6.102 -16.750 1.00 86.19 116 ILE A O 1
ATOM 899 N N . THR A 1 117 ? 14.409 7.264 -18.247 1.00 83.44 117 THR A N 1
ATOM 900 C CA . THR A 1 117 ? 15.530 8.077 -18.759 1.00 83.44 117 THR A CA 1
ATOM 901 C C . THR A 1 117 ? 15.583 9.483 -18.157 1.00 83.44 117 THR A C 1
ATOM 903 O O . THR A 1 117 ? 16.561 10.203 -18.352 1.00 83.44 117 THR A O 1
ATOM 906 N N . THR A 1 118 ? 14.546 9.880 -17.421 1.00 85.00 118 THR A N 1
ATOM 907 C CA . THR A 1 118 ? 14.382 11.204 -16.814 1.00 85.00 118 THR A CA 1
ATOM 908 C C . THR A 1 118 ? 14.743 11.206 -15.328 1.00 85.00 118 THR A C 1
ATOM 910 O O . THR A 1 118 ? 14.619 10.198 -14.637 1.00 85.00 118 THR A O 1
ATOM 913 N N . THR A 1 119 ? 15.176 12.360 -14.816 1.00 87.62 119 THR A N 1
ATOM 914 C CA . THR A 1 119 ? 15.602 12.553 -13.415 1.00 87.62 119 THR A CA 1
ATOM 915 C C . THR A 1 119 ? 14.722 13.544 -12.647 1.00 87.62 119 THR A C 1
ATOM 917 O O . THR A 1 119 ? 15.130 14.073 -11.615 1.00 87.62 119 THR A O 1
ATOM 920 N N . ASP A 1 120 ? 13.508 13.814 -13.136 1.00 94.25 120 ASP A N 1
ATOM 921 C CA . ASP A 1 120 ? 12.543 14.658 -12.429 1.00 94.25 120 ASP A CA 1
ATOM 922 C C . ASP A 1 120 ? 12.116 14.027 -11.083 1.00 94.25 120 ASP A C 1
ATOM 924 O O . ASP A 1 120 ? 12.304 12.823 -10.874 1.00 94.25 120 ASP A O 1
ATOM 928 N N . PRO A 1 121 ? 11.523 14.804 -10.155 1.00 95.88 121 PRO A N 1
ATOM 929 C CA . PRO A 1 121 ? 11.187 14.307 -8.823 1.00 95.88 121 PRO A CA 1
ATOM 930 C C . PRO A 1 121 ? 10.304 13.054 -8.822 1.00 95.88 121 PRO A C 1
ATOM 932 O O . PRO A 1 121 ? 10.502 12.175 -7.986 1.00 95.88 121 PRO A O 1
ATOM 935 N N . PHE A 1 122 ? 9.357 12.929 -9.756 1.00 96.06 122 PHE A N 1
ATOM 936 C CA . PHE A 1 122 ? 8.483 11.758 -9.813 1.00 96.06 122 PHE A CA 1
ATOM 937 C C . PHE A 1 122 ? 9.231 10.532 -10.338 1.00 96.06 122 PHE A C 1
ATOM 939 O O . PHE A 1 122 ? 9.090 9.448 -9.771 1.00 96.06 122 PHE A O 1
ATOM 946 N N . SER A 1 123 ? 10.083 10.705 -11.353 1.00 94.19 123 SER A N 1
ATOM 947 C CA . SER A 1 123 ? 10.994 9.650 -11.823 1.00 94.19 123 SER A CA 1
ATOM 948 C C . SER A 1 123 ? 11.946 9.183 -10.723 1.00 94.19 123 SER A C 1
ATOM 950 O O . SER A 1 123 ? 12.202 7.983 -10.590 1.00 94.19 123 SER A O 1
ATOM 952 N N . TRP A 1 124 ? 12.436 10.111 -9.893 1.00 94.56 124 TRP A N 1
ATOM 953 C CA . TRP A 1 124 ? 13.291 9.786 -8.756 1.00 94.56 124 TRP A CA 1
ATOM 954 C C . TRP A 1 124 ? 12.556 8.931 -7.720 1.00 94.56 124 TRP A C 1
ATOM 956 O O . TRP A 1 124 ? 13.100 7.909 -7.300 1.00 94.56 124 TRP A O 1
ATOM 966 N N . VAL A 1 125 ? 11.323 9.304 -7.350 1.00 94.88 125 VAL A N 1
ATOM 967 C CA . VAL A 1 125 ? 10.497 8.526 -6.410 1.00 94.88 125 VAL A CA 1
ATOM 968 C C . VAL A 1 125 ? 10.197 7.145 -6.987 1.00 94.88 125 VAL A C 1
ATOM 970 O O . VAL A 1 125 ? 10.409 6.141 -6.313 1.00 94.88 125 VAL A O 1
ATOM 973 N N . LEU A 1 126 ? 9.767 7.069 -8.247 1.00 93.06 126 LEU A N 1
ATOM 974 C CA . LEU A 1 126 ? 9.476 5.794 -8.900 1.00 93.06 126 LEU A CA 1
ATOM 975 C C . LEU A 1 126 ? 10.700 4.865 -8.897 1.00 93.06 126 LEU A C 1
ATOM 977 O O . LEU A 1 126 ? 10.589 3.700 -8.533 1.00 93.06 126 LEU A O 1
ATOM 981 N N . THR A 1 127 ? 11.881 5.387 -9.227 1.00 91.75 127 THR A N 1
ATOM 982 C CA . THR A 1 127 ? 13.094 4.565 -9.339 1.00 91.75 127 THR A CA 1
ATOM 983 C C . THR A 1 127 ? 13.676 4.177 -7.977 1.00 91.75 127 THR A C 1
ATOM 985 O O . THR A 1 127 ? 14.066 3.032 -7.782 1.00 91.75 127 THR A O 1
ATOM 988 N N . ASN A 1 128 ? 13.749 5.108 -7.022 1.00 91.44 128 ASN A N 1
ATOM 989 C CA . ASN A 1 128 ? 14.473 4.886 -5.764 1.00 91.44 128 ASN A CA 1
ATOM 990 C C . ASN A 1 128 ? 13.574 4.427 -4.615 1.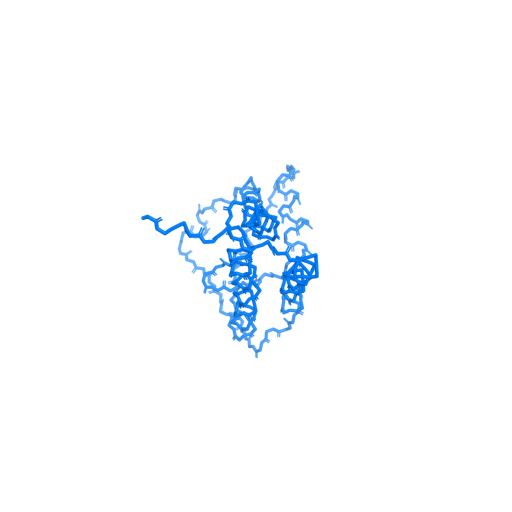00 91.44 128 ASN A C 1
ATOM 992 O O . ASN A 1 128 ? 14.060 3.781 -3.694 1.00 91.44 128 ASN A O 1
ATOM 996 N N . VAL A 1 129 ? 12.282 4.761 -4.650 1.00 91.31 129 VAL A N 1
ATOM 997 C CA . VAL A 1 129 ? 11.330 4.382 -3.596 1.00 91.31 129 VAL A CA 1
ATOM 998 C C . VAL A 1 129 ? 10.524 3.162 -4.009 1.00 91.31 129 VAL A C 1
ATOM 1000 O O . VAL A 1 129 ? 10.422 2.232 -3.223 1.00 91.31 129 VAL A O 1
ATOM 1003 N N . VAL A 1 130 ? 9.969 3.135 -5.222 1.00 90.94 130 VAL A N 1
ATOM 1004 C CA . VAL A 1 130 ? 9.183 1.973 -5.668 1.00 90.94 130 VAL A CA 1
ATOM 1005 C C . VAL A 1 130 ? 10.124 0.883 -6.166 1.00 90.94 130 VAL A C 1
ATOM 1007 O O . VAL A 1 130 ? 10.287 -0.144 -5.519 1.00 90.94 130 VAL A O 1
ATOM 1010 N N . TYR A 1 131 ? 10.836 1.126 -7.267 1.00 90.31 131 TYR A N 1
ATOM 1011 C CA . TYR A 1 131 ? 11.680 0.097 -7.881 1.00 90.31 131 TYR A CA 1
ATOM 1012 C C . TYR A 1 131 ? 12.881 -0.310 -7.024 1.00 90.31 131 TYR A C 1
ATOM 1014 O O . TYR A 1 131 ? 13.384 -1.416 -7.206 1.00 90.31 131 TYR A O 1
ATOM 1022 N N . GLY A 1 132 ? 13.336 0.568 -6.127 1.00 87.56 132 GLY A N 1
ATOM 1023 C CA . GLY A 1 132 ? 14.436 0.295 -5.204 1.00 87.56 132 GLY A CA 1
ATOM 1024 C C . GLY A 1 132 ? 14.051 -0.577 -4.007 1.00 87.56 132 GLY A C 1
ATOM 1025 O O . GLY A 1 132 ? 14.927 -1.228 -3.445 1.00 87.56 132 GLY A O 1
ATOM 1026 N N . ASN A 1 133 ? 12.770 -0.605 -3.625 1.00 86.75 133 ASN A N 1
ATOM 1027 C CA . ASN A 1 133 ? 12.289 -1.416 -2.503 1.00 86.75 133 ASN A CA 1
ATOM 1028 C C . ASN A 1 133 ? 11.574 -2.692 -2.963 1.00 86.75 133 ASN A C 1
ATOM 1030 O O . ASN A 1 133 ? 11.644 -3.698 -2.259 1.00 86.75 133 ASN A O 1
ATOM 1034 N N . ASP A 1 134 ? 10.933 -2.655 -4.135 1.00 87.19 134 ASP A N 1
ATOM 1035 C CA . ASP A 1 134 ? 10.198 -3.785 -4.693 1.00 87.19 134 ASP A CA 1
ATOM 1036 C C . ASP A 1 134 ? 11.029 -4.614 -5.667 1.00 87.19 134 ASP A C 1
ATOM 1038 O O . ASP A 1 134 ? 11.663 -4.084 -6.590 1.00 87.19 134 ASP A O 1
ATOM 1042 N N . GLU A 1 135 ? 10.913 -5.935 -5.554 1.00 88.25 135 GLU A N 1
ATOM 1043 C CA . GLU A 1 135 ? 11.335 -6.842 -6.615 1.00 88.25 135 GLU A CA 1
ATOM 1044 C C . GLU A 1 135 ? 10.441 -6.652 -7.856 1.00 88.25 135 GLU A C 1
ATOM 1046 O O . GLU A 1 135 ? 9.312 -6.163 -7.759 1.00 88.25 135 GLU A O 1
ATOM 1051 N N . PRO A 1 136 ? 10.901 -6.986 -9.076 1.00 86.94 136 PRO A N 1
ATOM 1052 C CA . PRO A 1 136 ? 10.093 -6.878 -10.291 1.00 86.94 136 PRO A CA 1
ATOM 1053 C C . PRO A 1 136 ? 9.076 -8.030 -10.382 1.00 86.94 136 PRO A C 1
ATOM 1055 O O . PRO A 1 136 ? 8.969 -8.698 -11.412 1.00 86.94 136 PRO A O 1
ATOM 1058 N N . LEU A 1 137 ? 8.366 -8.283 -9.286 1.00 86.75 137 LEU A N 1
ATOM 1059 C CA . LEU A 1 137 ? 7.389 -9.338 -9.091 1.00 86.75 137 LEU A CA 1
ATOM 1060 C C . LEU A 1 137 ? 6.082 -8.708 -8.609 1.00 86.75 137 LEU A C 1
ATOM 1062 O O . LEU A 1 137 ? 6.095 -7.763 -7.834 1.00 86.75 137 LEU A O 1
ATOM 1066 N N . ASN A 1 138 ? 4.953 -9.223 -9.089 1.00 81.06 138 ASN A N 1
ATOM 1067 C CA . ASN A 1 138 ? 3.620 -8.717 -8.778 1.00 81.06 138 ASN A CA 1
ATOM 1068 C C . ASN A 1 138 ? 2.622 -9.879 -8.656 1.00 81.06 138 ASN A C 1
ATOM 1070 O O . ASN A 1 138 ? 2.790 -10.929 -9.286 1.00 81.06 138 ASN A O 1
ATOM 1074 N N . GLY A 1 139 ? 1.541 -9.671 -7.900 1.00 73.19 139 GLY A N 1
ATOM 1075 C CA . GLY A 1 139 ? 0.308 -10.443 -8.090 1.00 73.19 139 GLY A CA 1
ATOM 1076 C C . GLY A 1 139 ? -0.371 -10.032 -9.402 1.00 73.19 139 GLY A C 1
ATOM 1077 O O . GLY A 1 139 ? -0.104 -8.943 -9.902 1.00 73.19 139 GLY A O 1
ATOM 1078 N N . PHE A 1 140 ? -1.216 -10.882 -9.992 1.00 60.00 140 PHE A N 1
ATOM 1079 C CA . PHE A 1 140 ? -2.026 -10.500 -11.158 1.00 60.00 140 PHE A CA 1
ATOM 1080 C C . PHE A 1 140 ? -3.533 -10.534 -10.829 1.00 60.00 140 PHE A C 1
ATOM 1082 O O . PHE A 1 140 ? -4.015 -11.583 -10.392 1.00 60.00 140 PHE A O 1
ATOM 1089 N N . PRO A 1 141 ? -4.294 -9.446 -11.086 1.00 53.00 141 PRO A N 1
ATOM 1090 C CA . PRO A 1 141 ? -3.813 -8.128 -11.527 1.00 53.00 141 PRO A CA 1
ATOM 1091 C C . PRO A 1 141 ? -2.912 -7.480 -10.459 1.00 53.00 141 PRO A C 1
ATOM 1093 O O . PRO A 1 141 ? -3.006 -7.850 -9.290 1.00 53.00 141 PRO A O 1
ATOM 1096 N N . SER A 1 142 ? -2.005 -6.580 -10.865 1.00 53.16 142 SER A N 1
ATOM 1097 C CA . SER A 1 142 ? -1.057 -5.945 -9.932 1.00 53.16 142 SER A CA 1
ATOM 1098 C C . SER A 1 142 ? -1.805 -5.292 -8.772 1.00 53.16 142 SER A C 1
ATOM 1100 O O . SER A 1 142 ? -2.795 -4.597 -9.017 1.00 53.16 142 SER A O 1
ATOM 1102 N N . ASN A 1 143 ? -1.332 -5.537 -7.544 1.00 44.62 143 ASN A N 1
ATOM 1103 C CA . ASN A 1 143 ? -1.780 -4.809 -6.352 1.00 44.62 143 ASN A CA 1
ATOM 1104 C C . ASN A 1 143 ? -1.589 -3.297 -6.515 1.00 44.62 143 ASN A C 1
ATOM 1106 O O . ASN A 1 143 ? -0.621 -2.893 -7.201 1.00 44.62 143 ASN A O 1
#

pLDDT: mean 89.46, std 9.63, range [44.62, 98.38]

Sequence (143 aa):
MIESPAPSKASRLEITLVFLGIAAAMGSYELFNKMKPLGEPLVINGWLDDKLPIIPVFVVPYLSFHPLVMIVVPLLSLRFGGRKAFLVNGLAIIIGQAALDVAYFFFQTKVPRAPITTTDPFSWVLTNVVYGNDEPLNGFPSN

Nearest PDB structures (foldseek):
  1y6n-assembly1_L-2  TM=2.561E-01  e=5.978E+00  human gammaherpesvirus 4
  8sve-assembly1_L  TM=2.388E-01  e=5.978E+00  Homo sapiens

Mean predicted aligned error: 5.63 Å

Secondary structure (DSSP, 8-state):
--PPPPPPPPPHHHHHHHHHHHHHHHHHHHHHHTSPPSSPPEE---TTGGGSPP-GGGHHHHHHHHHIIIIIHHHHIIIIIHHHHHHHHHHHHHHHHHHHHHHHHH--EE-PPPP----SHHHHHIIIIITTTS-S-B-SS--

Solvent-accessible surface area (backbone atoms only — not comparable to full-atom values): 8320 Å² total; per-residue (Å²): 136,84,79,76,78,79,77,59,74,66,50,72,66,58,52,50,52,43,54,52,43,38,52,50,33,60,54,48,41,61,57,56,59,72,47,81,69,91,57,88,54,54,71,58,81,57,93,58,59,88,71,55,78,88,62,44,69,56,48,53,68,59,58,49,47,55,55,42,61,73,45,48,50,40,50,50,19,48,74,76,50,28,28,67,40,22,52,52,54,36,48,48,52,28,54,50,40,49,51,49,44,54,49,30,63,78,47,43,25,24,52,84,79,79,88,81,90,63,82,50,74,41,38,44,44,41,50,61,58,46,57,61,70,45,55,74,59,35,38,83,77,67,124